Protein AF-A0A437NHE8-F1 (afdb_monomer)

Solvent-accessible surface area (backbone atoms only — not comparable to full-atom values): 9431 Å² total; per-residue (Å²): 132,86,88,84,89,74,99,64,58,68,68,62,52,51,54,50,41,53,73,77,40,69,87,65,80,83,81,70,70,50,89,87,49,86,88,78,63,69,83,77,56,71,68,57,51,37,59,74,70,44,54,90,78,60,84,74,96,74,85,87,86,74,85,83,81,66,87,86,56,81,89,45,57,84,76,41,53,61,30,53,59,43,83,62,44,75,38,75,83,88,84,82,52,86,53,30,72,61,51,42,59,54,41,43,75,75,68,50,81,79,94,67,91,52,42,61,47,35,54,29,38,48,41,41,51,36,45,74,74,67,42,51,72,67,55,30,54,58,49,43,74,76,77,82

Structure (mmCIF, N/CA/C/O backbone):
data_AF-A0A437NHE8-F1
#
_entry.id   AF-A0A437NHE8-F1
#
loop_
_atom_site.group_PDB
_atom_site.id
_atom_site.type_symbol
_atom_site.label_atom_id
_atom_site.label_alt_id
_atom_site.label_comp_id
_atom_site.label_asym_id
_atom_site.label_entity_id
_atom_site.label_seq_id
_atom_site.pdbx_PDB_ins_code
_atom_site.Cartn_x
_atom_site.Cartn_y
_atom_site.Cartn_z
_atom_site.occupancy
_atom_site.B_iso_or_equiv
_atom_site.auth_seq_id
_atom_site.auth_comp_id
_atom_site.auth_asym_id
_atom_site.auth_atom_id
_atom_site.pdbx_PDB_model_num
ATOM 1 N N . ALA A 1 1 ? 7.764 -7.099 -13.195 1.00 78.44 1 ALA A N 1
ATOM 2 C CA . ALA A 1 1 ? 6.586 -6.288 -12.836 1.00 78.44 1 ALA A CA 1
ATOM 3 C C . ALA A 1 1 ? 6.157 -5.487 -14.045 1.00 78.44 1 ALA A C 1
ATOM 5 O O . ALA A 1 1 ? 7.021 -4.968 -14.744 1.00 78.44 1 ALA A O 1
ATOM 6 N N . ALA A 1 2 ? 4.854 -5.411 -14.275 1.00 86.12 2 ALA A N 1
ATOM 7 C CA . ALA A 1 2 ? 4.229 -4.571 -15.284 1.00 86.12 2 ALA A C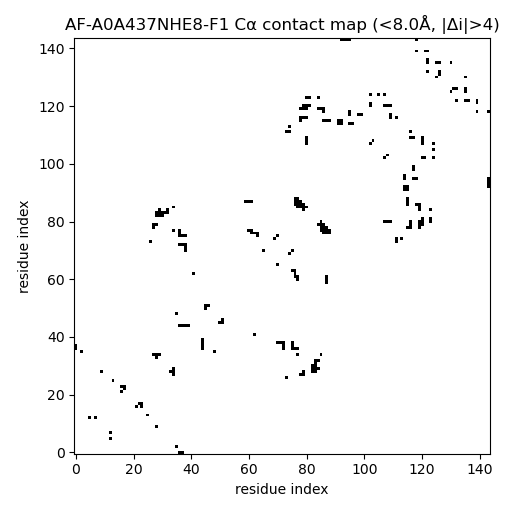A 1
ATOM 8 C C . ALA A 1 2 ? 2.992 -3.920 -14.655 1.00 86.12 2 ALA A C 1
ATOM 10 O O . ALA A 1 2 ? 2.433 -4.470 -13.706 1.00 86.12 2 ALA A O 1
ATOM 11 N N . VAL A 1 3 ? 2.583 -2.769 -15.183 1.00 87.69 3 VAL A N 1
ATOM 12 C CA . VAL A 1 3 ? 1.325 -2.110 -14.817 1.00 87.69 3 VAL A CA 1
ATOM 13 C C . VAL A 1 3 ? 0.370 -2.265 -15.986 1.00 87.69 3 VAL A C 1
ATOM 15 O O . VAL A 1 3 ? 0.730 -1.966 -17.125 1.00 87.69 3 VAL A O 1
ATOM 18 N N . LEU A 1 4 ? -0.838 -2.743 -15.707 1.00 89.12 4 LEU A N 1
ATOM 19 C CA . LEU A 1 4 ? -1.887 -2.918 -16.703 1.00 89.12 4 LEU A CA 1
ATOM 20 C C . LEU A 1 4 ? -2.983 -1.889 -16.441 1.00 89.12 4 LEU A C 1
ATOM 22 O O . LEU A 1 4 ? -3.504 -1.809 -15.331 1.00 89.12 4 LEU A O 1
ATOM 26 N N . LYS A 1 5 ? -3.343 -1.118 -17.468 1.00 89.00 5 LYS A N 1
ATOM 27 C CA . LYS A 1 5 ? -4.530 -0.257 -17.449 1.00 89.00 5 LYS A CA 1
ATOM 28 C C . LYS A 1 5 ? -5.651 -1.000 -18.156 1.00 89.00 5 LYS A C 1
ATOM 30 O O . LYS A 1 5 ? -5.506 -1.361 -19.322 1.00 89.00 5 LYS A O 1
ATOM 35 N N . VAL A 1 6 ? -6.735 -1.262 -17.437 1.00 90.88 6 VAL A N 1
ATOM 36 C CA . VAL A 1 6 ? -7.869 -2.054 -17.923 1.00 90.88 6 VAL A CA 1
ATOM 37 C C . VAL A 1 6 ? -9.161 -1.249 -17.817 1.00 90.88 6 VAL A C 1
ATOM 39 O O . VAL A 1 6 ? -9.301 -0.397 -16.946 1.00 90.88 6 VAL A O 1
ATOM 42 N N . HIS A 1 7 ? -10.111 -1.521 -18.712 1.00 91.12 7 HIS A N 1
ATOM 43 C CA . HIS A 1 7 ? -11.427 -0.872 -18.747 1.00 91.12 7 HIS A CA 1
ATOM 44 C C . HIS A 1 7 ? -12.514 -1.781 -18.151 1.00 91.12 7 HIS A C 1
ATOM 46 O O . HIS A 1 7 ? -13.563 -1.987 -18.753 1.00 91.12 7 HIS A O 1
ATOM 52 N N . THR A 1 8 ? -12.232 -2.384 -16.998 1.00 90.31 8 THR A N 1
ATOM 53 C CA . THR A 1 8 ? -13.144 -3.279 -16.272 1.00 90.31 8 THR A CA 1
ATOM 54 C C . THR A 1 8 ? -12.919 -3.122 -14.771 1.00 90.31 8 THR A C 1
ATOM 56 O O . THR A 1 8 ? -11.890 -2.580 -14.363 1.00 90.31 8 THR A O 1
ATOM 59 N N . ASP A 1 9 ? -13.861 -3.577 -13.945 1.00 89.06 9 ASP A N 1
ATOM 60 C CA . ASP A 1 9 ? -13.665 -3.602 -12.497 1.00 89.06 9 ASP A CA 1
ATOM 61 C C . ASP A 1 9 ? -12.557 -4.582 -12.072 1.00 89.06 9 ASP A C 1
ATOM 63 O O . ASP A 1 9 ? -12.168 -5.499 -12.805 1.00 89.06 9 ASP A O 1
ATOM 67 N N . GLU A 1 10 ? -12.039 -4.374 -10.861 1.00 87.50 10 GLU A N 1
ATOM 68 C CA . GLU A 1 10 ? -10.940 -5.162 -10.309 1.00 87.50 10 GLU A CA 1
ATOM 69 C C . GLU A 1 10 ? -11.274 -6.657 -10.222 1.00 87.50 10 GLU A C 1
ATOM 71 O O . GLU A 1 10 ? -10.423 -7.486 -10.543 1.00 87.50 10 GLU A O 1
ATOM 76 N N . ALA A 1 11 ? -12.497 -7.022 -9.825 1.00 89.12 11 ALA A N 1
ATOM 77 C CA . ALA A 1 11 ? -12.877 -8.421 -9.647 1.00 89.12 11 ALA A CA 1
ATOM 78 C C . ALA A 1 11 ? -12.856 -9.171 -10.985 1.00 89.12 11 ALA A C 1
ATOM 80 O O . ALA A 1 11 ? -12.278 -10.258 -11.080 1.00 89.12 11 ALA A O 1
ATOM 81 N N . ALA A 1 12 ? -13.403 -8.561 -12.037 1.00 92.62 12 ALA A N 1
ATOM 82 C CA . ALA A 1 12 ? -13.357 -9.093 -13.392 1.00 92.62 12 ALA A CA 1
ATOM 83 C C . ALA A 1 12 ? -11.915 -9.197 -13.923 1.00 92.62 12 ALA A C 1
ATOM 85 O O . ALA A 1 12 ? -11.546 -10.223 -14.501 1.00 92.62 12 ALA A O 1
ATOM 86 N N . ALA A 1 13 ? -11.074 -8.183 -13.683 1.00 92.00 13 ALA A N 1
ATOM 87 C CA . ALA A 1 13 ? -9.665 -8.211 -14.079 1.00 92.00 13 ALA A CA 1
ATOM 88 C C . ALA A 1 13 ? -8.887 -9.338 -13.376 1.00 92.00 13 ALA A C 1
ATOM 90 O O . ALA A 1 13 ? -8.149 -10.081 -14.027 1.00 92.00 13 ALA A O 1
ATOM 91 N N . ARG A 1 14 ? -9.083 -9.503 -12.060 1.00 91.00 14 ARG A N 1
ATOM 92 C CA . ARG A 1 14 ? -8.466 -10.578 -11.269 1.00 91.00 14 ARG A CA 1
ATOM 93 C C . ARG A 1 14 ? -8.910 -11.956 -11.751 1.00 91.00 14 ARG A C 1
ATOM 95 O O . ARG A 1 14 ? -8.064 -12.827 -11.932 1.00 91.00 14 ARG A O 1
ATOM 102 N N . ALA A 1 15 ? -10.206 -12.142 -12.004 1.00 93.06 15 ALA A N 1
ATOM 103 C CA . ALA A 1 15 ? -10.744 -13.404 -12.507 1.00 93.06 15 ALA A CA 1
ATOM 104 C C . ALA A 1 15 ? -10.172 -13.767 -13.888 1.00 93.06 15 ALA A C 1
ATOM 106 O O . ALA A 1 15 ? -9.768 -14.908 -14.111 1.00 93.06 15 ALA A O 1
ATOM 107 N N . ALA A 1 16 ? -10.079 -12.792 -14.798 1.00 94.38 16 ALA A N 1
ATOM 108 C CA . ALA A 1 16 ? -9.494 -12.999 -16.119 1.00 94.38 16 ALA A CA 1
ATOM 109 C C . ALA A 1 16 ? -8.003 -13.367 -16.041 1.00 94.38 16 ALA A C 1
ATOM 111 O O . ALA A 1 16 ? -7.569 -14.311 -16.699 1.00 94.38 16 ALA A O 1
ATOM 112 N N . LEU A 1 17 ? -7.224 -12.663 -15.212 1.00 93.25 17 LEU A N 1
ATOM 113 C CA . LEU A 1 17 ? -5.800 -12.956 -15.023 1.00 93.25 17 LEU A CA 1
ATOM 114 C C . LEU A 1 17 ? -5.575 -14.330 -14.388 1.00 93.25 17 LEU A C 1
ATOM 116 O O . LEU A 1 17 ? -4.716 -15.067 -14.858 1.00 93.25 17 LEU A O 1
ATOM 120 N N . ALA A 1 18 ? -6.389 -14.716 -13.403 1.00 92.44 18 ALA A N 1
ATOM 121 C CA . ALA A 1 18 ? -6.314 -16.042 -12.794 1.00 92.44 18 ALA A CA 1
ATOM 122 C C . ALA A 1 18 ? -6.554 -17.178 -13.807 1.00 92.44 18 ALA A C 1
ATOM 124 O O . ALA A 1 18 ? -5.972 -18.251 -13.672 1.00 92.44 18 ALA A O 1
ATOM 125 N N . ALA A 1 19 ? -7.389 -16.946 -14.826 1.00 95.00 19 ALA A N 1
ATOM 126 C CA . ALA A 1 19 ? -7.649 -17.918 -15.886 1.00 95.00 19 ALA A CA 1
ATOM 127 C C . ALA A 1 19 ? -6.565 -17.930 -16.978 1.00 95.00 19 ALA A C 1
ATOM 129 O O . ALA A 1 19 ? -6.217 -18.994 -17.485 1.00 95.00 19 ALA A O 1
ATOM 130 N N . LEU A 1 20 ? -6.056 -16.756 -17.367 1.00 95.88 20 LEU A N 1
ATOM 131 C CA . LEU A 1 20 ? -5.119 -16.606 -18.487 1.00 95.88 20 LEU A CA 1
ATOM 132 C C . LEU A 1 20 ? -3.658 -16.849 -18.099 1.00 95.88 20 LEU A C 1
ATOM 134 O O . LEU A 1 20 ? -2.886 -17.331 -18.924 1.00 95.88 20 LEU A O 1
ATOM 138 N N . ALA A 1 21 ? -3.280 -16.470 -16.881 1.00 93.56 21 ALA A N 1
ATOM 139 C CA . ALA A 1 21 ? -1.910 -16.505 -16.385 1.00 93.56 21 ALA A CA 1
ATOM 140 C C . ALA A 1 21 ? -1.922 -16.771 -14.865 1.00 93.56 21 ALA A C 1
ATOM 142 O O . ALA A 1 21 ? -1.701 -15.852 -14.072 1.00 93.56 21 ALA A O 1
ATOM 143 N N . PRO A 1 22 ? -2.232 -18.008 -14.432 1.00 90.56 22 PRO A N 1
ATOM 144 C CA . PRO A 1 22 ? -2.385 -18.356 -13.015 1.00 90.56 22 PRO A CA 1
ATOM 145 C C . PRO A 1 22 ? -1.109 -18.147 -12.181 1.00 90.56 22 PRO A C 1
ATOM 147 O O . PRO A 1 22 ? -1.174 -18.048 -10.958 1.00 90.56 22 PRO A O 1
ATOM 150 N N . GLU A 1 23 ? 0.055 -18.077 -12.822 1.00 90.62 23 GLU A N 1
ATOM 151 C CA . GLU A 1 23 ? 1.343 -17.758 -12.208 1.00 90.62 23 GLU A CA 1
ATOM 152 C C . GLU A 1 23 ? 1.539 -16.260 -11.929 1.00 90.62 23 GLU A C 1
ATOM 154 O O . GLU A 1 23 ? 2.443 -15.881 -11.179 1.00 90.62 23 GLU A O 1
ATOM 159 N N . VAL A 1 24 ? 0.716 -15.392 -12.527 1.00 89.38 24 VAL A N 1
ATOM 160 C CA . VAL A 1 24 ? 0.794 -13.947 -12.318 1.00 89.38 24 VAL A CA 1
ATOM 161 C C . VAL A 1 24 ? 0.147 -13.590 -10.990 1.00 89.38 24 VAL A C 1
ATOM 163 O O . VAL A 1 24 ? -1.047 -13.777 -10.766 1.00 89.38 24 VAL A O 1
ATOM 166 N N . ARG A 1 25 ? 0.945 -12.981 -10.116 1.00 85.62 25 ARG A N 1
ATOM 167 C CA . ARG A 1 25 ? 0.471 -12.401 -8.864 1.00 85.62 25 ARG A CA 1
ATOM 168 C C . ARG A 1 25 ? 0.145 -10.920 -9.048 1.00 85.62 25 ARG A C 1
ATOM 170 O O . ARG A 1 25 ? 0.953 -10.149 -9.568 1.00 85.62 25 ARG A O 1
ATOM 177 N N . ILE A 1 26 ? -1.036 -10.521 -8.588 1.00 86.06 26 ILE A N 1
ATOM 178 C CA . ILE A 1 26 ? -1.512 -9.136 -8.638 1.00 86.06 26 ILE A CA 1
ATOM 179 C C . ILE A 1 26 ? -1.157 -8.467 -7.321 1.00 86.06 26 ILE A C 1
ATOM 181 O O . ILE A 1 26 ? -1.729 -8.796 -6.293 1.00 86.06 26 ILE A O 1
ATOM 185 N N . MET A 1 27 ? -0.217 -7.527 -7.365 1.00 81.56 27 MET A N 1
ATOM 186 C CA . MET A 1 27 ? 0.355 -6.936 -6.148 1.00 81.56 27 MET A CA 1
ATOM 187 C C . MET A 1 27 ? -0.379 -5.708 -5.628 1.00 81.56 27 MET A C 1
ATOM 189 O O . MET A 1 27 ? -0.152 -5.281 -4.499 1.00 81.56 27 MET A O 1
ATOM 193 N N . SER A 1 28 ? -1.202 -5.108 -6.475 1.00 82.75 28 SER A N 1
ATOM 194 C CA . SER A 1 28 ? -1.950 -3.899 -6.171 1.00 82.75 28 SER A CA 1
ATOM 195 C C . SER A 1 28 ? -2.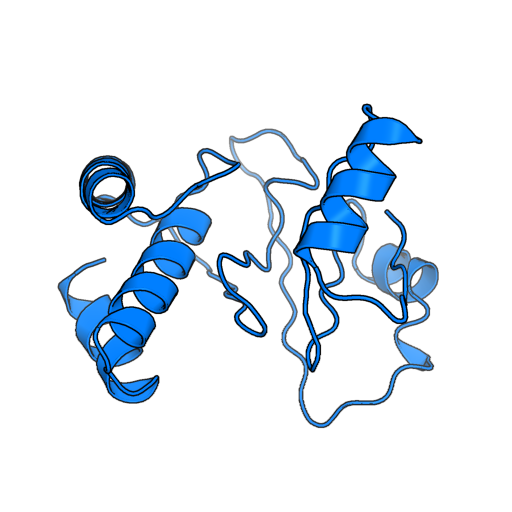980 -3.649 -7.260 1.00 82.75 28 SER A C 1
ATOM 197 O O . SER A 1 28 ? -2.743 -3.989 -8.423 1.00 82.75 28 SER A O 1
ATOM 199 N N . ALA A 1 29 ? -4.067 -2.984 -6.893 1.00 84.94 29 ALA A N 1
ATOM 200 C CA . ALA A 1 29 ? -5.060 -2.453 -7.810 1.00 84.94 29 ALA A CA 1
ATOM 201 C C . ALA A 1 29 ? -5.527 -1.083 -7.299 1.00 84.94 29 ALA A C 1
ATOM 203 O O . ALA A 1 29 ? -5.489 -0.811 -6.100 1.00 84.94 29 ALA A O 1
ATOM 204 N N . GLY A 1 30 ? -5.921 -0.212 -8.219 1.00 84.62 30 GLY A N 1
ATOM 205 C CA . GLY A 1 30 ? -6.363 1.145 -7.920 1.00 84.62 30 GLY A CA 1
ATOM 206 C C . GLY A 1 30 ? -7.056 1.754 -9.132 1.00 84.62 30 GLY A C 1
ATOM 207 O O . GLY A 1 30 ? -6.831 1.324 -10.265 1.00 84.62 30 GLY A O 1
ATOM 208 N N . GLN A 1 31 ? -7.918 2.733 -8.883 1.00 86.00 31 GLN A N 1
ATOM 209 C CA . GLN A 1 31 ? -8.575 3.539 -9.914 1.00 86.00 31 GLN A CA 1
ATOM 210 C C . GLN A 1 31 ? -7.883 4.894 -10.062 1.00 86.00 31 GLN A C 1
ATOM 212 O O . GLN A 1 31 ? -7.688 5.378 -11.176 1.00 86.00 31 GLN A O 1
ATOM 217 N N . SER A 1 32 ? -7.492 5.481 -8.932 1.00 86.88 32 SER A N 1
ATOM 218 C CA . SER A 1 32 ? -6.896 6.813 -8.841 1.00 86.88 32 SER A CA 1
ATOM 219 C C . SER A 1 32 ? -5.400 6.765 -8.534 1.00 86.88 32 SER A C 1
ATOM 221 O O . SER A 1 32 ? -4.693 7.740 -8.791 1.00 86.88 32 SER A O 1
ATOM 223 N N . ILE A 1 33 ? -4.913 5.649 -7.981 1.00 88.12 33 ILE A N 1
ATOM 224 C CA . ILE A 1 33 ? -3.505 5.469 -7.615 1.00 88.12 33 ILE A CA 1
ATOM 225 C C . ILE A 1 33 ? -2.804 4.469 -8.536 1.00 88.12 33 ILE A C 1
ATOM 227 O O . ILE A 1 33 ? -3.346 3.422 -8.887 1.00 88.12 33 ILE A O 1
ATOM 231 N N . GLU A 1 34 ? -1.552 4.769 -8.879 1.00 88.44 34 GLU A N 1
ATOM 232 C CA . GLU A 1 34 ? -0.652 3.833 -9.552 1.00 88.44 34 GLU A CA 1
ATOM 233 C C . GLU A 1 34 ? 0.414 3.371 -8.550 1.00 88.44 34 GLU A C 1
ATOM 235 O O . GLU A 1 34 ? 1.225 4.168 -8.077 1.00 88.44 34 GLU A O 1
ATOM 240 N N . ILE A 1 35 ? 0.407 2.080 -8.204 1.00 88.81 35 ILE A N 1
ATOM 241 C CA . ILE A 1 35 ? 1.386 1.489 -7.285 1.00 88.81 35 ILE A CA 1
ATOM 242 C C . ILE A 1 35 ? 2.478 0.798 -8.097 1.00 88.81 35 ILE A C 1
ATOM 244 O O . ILE A 1 35 ? 2.225 -0.121 -8.877 1.00 88.81 35 ILE A O 1
ATOM 248 N N . LEU A 1 36 ? 3.715 1.239 -7.882 1.00 89.06 36 LEU A N 1
ATOM 249 C CA . LEU A 1 36 ? 4.894 0.745 -8.580 1.00 89.06 36 LEU A CA 1
ATOM 250 C C . LEU A 1 36 ? 5.824 0.063 -7.583 1.00 89.06 36 LEU A C 1
ATOM 252 O O . LEU A 1 36 ? 6.289 0.688 -6.631 1.00 89.06 36 LEU A O 1
ATOM 256 N N . LYS A 1 37 ? 6.120 -1.216 -7.822 1.00 88.19 37 LYS A N 1
ATOM 257 C CA . LYS A 1 37 ? 7.037 -2.006 -6.995 1.00 88.19 37 LYS A CA 1
ATOM 258 C C . LYS A 1 37 ? 8.077 -2.710 -7.839 1.00 88.19 37 LYS A C 1
ATOM 260 O O . LYS A 1 37 ? 7.789 -3.237 -8.915 1.00 88.19 37 LYS A O 1
ATOM 265 N N . GLY A 1 38 ? 9.284 -2.812 -7.305 1.00 87.38 38 GLY A N 1
ATOM 266 C CA . GLY A 1 38 ? 10.275 -3.709 -7.861 1.00 87.38 38 GLY A CA 1
ATOM 267 C C . GLY A 1 38 ? 11.529 -3.822 -7.022 1.00 87.38 38 GLY A C 1
ATOM 268 O O . GLY A 1 38 ? 11.768 -3.033 -6.118 1.00 87.38 38 GLY A O 1
ATOM 269 N N . MET A 1 39 ? 12.325 -4.828 -7.368 1.00 88.44 39 MET A N 1
ATOM 270 C CA . MET A 1 39 ? 13.647 -5.054 -6.797 1.00 88.44 39 MET A CA 1
ATOM 271 C C . MET A 1 39 ? 14.712 -4.389 -7.671 1.00 88.44 39 MET A C 1
ATOM 273 O O . MET A 1 39 ? 14.600 -4.415 -8.906 1.00 88.44 39 MET A O 1
ATOM 277 N N . GLY A 1 40 ? 15.732 -3.837 -7.018 1.00 88.88 40 GLY A N 1
ATOM 278 C CA . GLY A 1 40 ? 16.852 -3.145 -7.652 1.00 88.88 40 GLY A CA 1
ATOM 279 C C . GLY A 1 40 ? 17.090 -1.763 -7.055 1.00 88.88 40 GLY A C 1
ATOM 280 O O . GLY A 1 40 ? 16.458 -1.366 -6.074 1.00 88.88 40 GLY A O 1
ATOM 281 N N . LEU A 1 41 ? 18.014 -1.024 -7.663 1.00 90.62 41 LEU A N 1
ATOM 282 C CA . LEU A 1 41 ? 18.303 0.347 -7.256 1.00 90.62 41 LEU A CA 1
ATOM 283 C C . LEU A 1 41 ? 17.153 1.285 -7.662 1.00 90.62 41 LEU A C 1
ATOM 285 O O . LEU A 1 41 ? 16.533 1.077 -8.710 1.00 90.62 41 LEU A O 1
ATOM 289 N N . PRO A 1 42 ? 16.900 2.379 -6.918 1.00 90.56 42 PRO A N 1
ATOM 290 C CA . PRO A 1 42 ? 15.849 3.338 -7.265 1.00 90.56 42 PRO A CA 1
ATOM 291 C C . PRO A 1 42 ? 15.937 3.866 -8.703 1.00 90.56 42 PRO A C 1
ATOM 293 O O . PRO A 1 42 ? 14.914 4.037 -9.360 1.00 90.56 42 PRO A O 1
ATOM 296 N N . ALA A 1 43 ? 17.151 4.068 -9.228 1.00 92.00 43 ALA A N 1
ATOM 297 C CA . ALA A 1 43 ? 17.364 4.504 -10.608 1.00 92.00 43 ALA A CA 1
ATOM 298 C C . ALA A 1 43 ? 16.871 3.473 -11.644 1.00 92.00 43 ALA A C 1
ATOM 300 O O . ALA A 1 43 ? 16.284 3.845 -12.661 1.00 92.00 43 ALA A O 1
ATOM 301 N N . GLU A 1 44 ? 17.056 2.180 -11.373 1.00 92.25 44 GLU A N 1
ATOM 302 C CA . GLU A 1 44 ? 16.606 1.094 -12.250 1.00 92.25 44 GLU A CA 1
ATOM 303 C C . GLU A 1 44 ? 15.083 0.985 -12.246 1.00 92.25 44 GLU A C 1
ATOM 305 O O . GLU A 1 44 ? 14.472 0.832 -13.301 1.00 92.25 44 GLU A O 1
ATOM 310 N N . ILE A 1 45 ? 14.464 1.111 -11.069 1.00 90.56 45 ILE A N 1
ATOM 311 C CA . ILE A 1 45 ? 13.005 1.129 -10.914 1.00 90.56 45 ILE A CA 1
ATOM 312 C C . ILE A 1 45 ? 12.404 2.358 -11.604 1.00 90.56 45 ILE A C 1
ATOM 314 O O . ILE A 1 45 ? 11.428 2.225 -12.343 1.00 90.56 45 ILE A O 1
ATOM 318 N N . SER A 1 46 ? 13.032 3.525 -11.433 1.00 91.50 46 SER A N 1
ATOM 319 C CA . SER A 1 46 ? 12.640 4.773 -12.091 1.00 91.50 46 SER A CA 1
ATOM 320 C C . SER A 1 46 ? 12.611 4.645 -13.609 1.00 91.50 46 SER A C 1
ATOM 322 O O . SER A 1 46 ? 11.602 4.950 -14.247 1.00 91.50 46 SER A O 1
ATOM 324 N N . SER A 1 47 ? 13.693 4.109 -14.177 1.00 93.06 47 SER A N 1
ATOM 325 C CA . SER A 1 47 ? 13.808 3.855 -15.611 1.00 93.06 47 SER A CA 1
ATOM 326 C C . SER A 1 47 ? 12.803 2.802 -16.091 1.00 93.06 47 SER A C 1
ATOM 328 O O . SER A 1 47 ? 12.072 3.039 -17.051 1.00 93.06 47 SER A O 1
ATOM 330 N N . ARG A 1 48 ? 12.694 1.668 -15.383 1.00 91.31 48 ARG A N 1
ATOM 331 C CA . ARG A 1 48 ? 11.813 0.543 -15.743 1.00 91.31 48 ARG A CA 1
ATOM 332 C C . ARG A 1 48 ? 10.345 0.950 -15.848 1.00 91.31 48 ARG A C 1
ATOM 334 O O . ARG A 1 48 ? 9.656 0.458 -16.736 1.00 91.31 48 ARG A O 1
ATOM 341 N N . PHE A 1 49 ? 9.871 1.808 -14.947 1.00 91.19 49 PHE A N 1
ATOM 342 C CA . PHE A 1 49 ? 8.486 2.288 -14.958 1.00 91.19 49 PHE A CA 1
ATOM 343 C C . PHE A 1 49 ? 8.300 3.627 -15.681 1.00 91.19 49 PHE A C 1
ATOM 345 O O . PHE A 1 49 ? 7.174 4.102 -15.785 1.00 91.19 49 PHE A O 1
ATOM 352 N N . GLY A 1 50 ? 9.370 4.241 -16.197 1.00 92.50 50 GLY A N 1
ATOM 353 C CA . GLY A 1 50 ? 9.277 5.518 -16.903 1.00 92.50 50 GLY A CA 1
ATOM 354 C C . GLY A 1 50 ? 8.761 6.659 -16.022 1.00 92.50 50 GLY A C 1
ATOM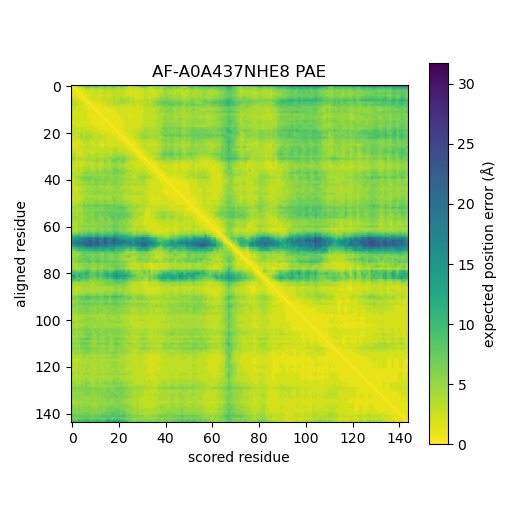 355 O O . GLY A 1 50 ? 8.038 7.526 -16.510 1.00 92.50 50 GLY A O 1
ATOM 356 N N . LEU A 1 51 ? 9.137 6.675 -14.736 1.00 90.88 51 LEU A N 1
ATOM 357 C CA . LEU A 1 51 ? 8.623 7.617 -13.730 1.00 90.88 51 LEU A CA 1
ATOM 358 C C . LEU A 1 51 ? 8.759 9.091 -14.147 1.00 90.88 51 LEU A C 1
ATOM 360 O O . LEU A 1 51 ? 7.880 9.895 -13.854 1.00 90.88 51 LEU A O 1
ATOM 364 N N . ALA A 1 52 ? 9.806 9.443 -14.900 1.00 91.19 52 ALA A N 1
ATOM 365 C CA . ALA A 1 52 ? 10.016 10.800 -15.415 1.00 91.19 52 ALA A CA 1
ATOM 366 C C . ALA A 1 52 ? 8.904 11.298 -16.366 1.00 91.19 52 ALA A C 1
ATOM 368 O O . ALA A 1 52 ? 8.731 12.504 -16.523 1.00 91.19 52 ALA A O 1
ATOM 369 N N . GLY A 1 53 ? 8.167 10.389 -17.013 1.00 92.12 53 GLY A N 1
ATOM 370 C CA . GLY A 1 53 ? 7.043 10.718 -17.894 1.00 92.12 53 GLY A CA 1
ATOM 371 C C . GLY A 1 53 ? 5.681 10.717 -17.196 1.00 92.12 53 GLY A C 1
ATOM 372 O O . GLY A 1 53 ? 4.675 11.056 -17.823 1.00 92.12 53 GLY A O 1
ATOM 373 N N . MET A 1 54 ? 5.626 10.322 -15.922 1.00 90.62 54 MET A N 1
ATOM 374 C CA . MET A 1 54 ? 4.379 10.212 -15.173 1.00 90.62 54 MET A CA 1
ATOM 375 C C . MET A 1 54 ? 3.898 11.576 -14.678 1.00 90.62 54 MET A C 1
ATOM 377 O O . MET A 1 54 ? 4.670 12.516 -14.494 1.00 90.62 54 MET A O 1
ATOM 381 N N . LYS A 1 55 ? 2.587 11.681 -14.453 1.00 90.62 55 LYS A N 1
ATOM 382 C CA . LYS A 1 55 ? 1.943 12.874 -13.903 1.00 90.62 55 LYS A CA 1
ATOM 383 C C . LYS A 1 55 ? 1.047 12.468 -12.745 1.00 90.62 55 LYS A C 1
ATOM 385 O O . LYS A 1 55 ? 0.337 11.474 -12.834 1.00 90.62 55 LYS A O 1
ATOM 390 N N . GLY A 1 56 ? 1.059 13.270 -11.692 1.00 89.69 56 GLY A N 1
ATOM 391 C CA . GLY A 1 56 ? 0.240 13.091 -10.502 1.00 89.69 56 GLY A CA 1
ATOM 392 C C . GLY A 1 56 ? 0.322 14.341 -9.635 1.00 89.69 56 GLY A C 1
ATOM 393 O O . GLY A 1 56 ? 1.183 15.193 -9.855 1.00 89.69 56 GLY A O 1
ATOM 394 N N . SER A 1 57 ? -0.586 14.473 -8.673 1.00 92.56 57 SER A N 1
ATOM 395 C CA . SER A 1 57 ? -0.552 15.580 -7.710 1.00 92.56 57 SER A CA 1
ATOM 396 C C . SER A 1 57 ? 0.410 15.311 -6.551 1.00 92.56 57 SER A C 1
ATOM 398 O O . SER A 1 57 ? 0.965 16.249 -5.990 1.00 92.56 57 SER A O 1
ATOM 400 N N . HIS A 1 58 ? 0.611 14.038 -6.204 1.00 90.38 58 HIS A N 1
ATOM 401 C CA . HIS A 1 58 ? 1.418 13.593 -5.074 1.00 90.38 58 HIS A CA 1
ATOM 402 C C . HIS A 1 58 ? 2.125 12.282 -5.421 1.00 90.38 58 HIS A C 1
ATOM 404 O O . HIS A 1 58 ? 1.646 11.507 -6.250 1.00 90.38 58 HIS A O 1
ATOM 410 N N . ILE A 1 59 ? 3.254 12.029 -4.763 1.00 89.69 59 ILE A N 1
ATOM 411 C CA . ILE A 1 59 ? 3.977 10.761 -4.838 1.00 89.69 59 ILE A CA 1
ATOM 412 C C . ILE A 1 59 ? 4.568 10.439 -3.468 1.00 89.69 59 ILE A C 1
ATOM 414 O O . ILE A 1 59 ? 5.093 11.320 -2.788 1.00 89.69 59 ILE A O 1
ATOM 418 N N . ILE A 1 60 ? 4.500 9.168 -3.085 1.00 91.00 60 ILE A N 1
ATOM 419 C CA . ILE A 1 60 ? 5.256 8.616 -1.962 1.00 91.00 60 ILE A CA 1
ATOM 420 C C . ILE A 1 60 ? 6.159 7.509 -2.498 1.00 91.00 60 ILE A C 1
ATOM 422 O O . ILE A 1 60 ? 5.794 6.790 -3.427 1.00 91.00 60 ILE A O 1
ATOM 426 N N . GLY A 1 61 ? 7.352 7.388 -1.929 1.00 90.38 61 GLY A N 1
ATOM 427 C CA . GLY A 1 61 ? 8.336 6.392 -2.330 1.00 90.38 61 GLY A CA 1
ATOM 428 C C . GLY A 1 61 ? 9.018 5.809 -1.108 1.00 90.38 61 GLY A C 1
ATOM 429 O O . GLY A 1 61 ? 9.145 6.471 -0.078 1.00 90.38 61 GLY A O 1
ATOM 430 N N . HIS A 1 62 ? 9.449 4.560 -1.221 1.00 91.81 62 HIS A N 1
ATOM 431 C CA . HIS A 1 62 ? 10.125 3.865 -0.140 1.00 91.81 62 HIS A CA 1
ATOM 432 C C . HIS A 1 62 ? 11.233 2.979 -0.689 1.00 91.81 62 HIS A C 1
ATOM 434 O O . HIS A 1 62 ? 11.077 2.330 -1.723 1.00 91.81 62 HIS A O 1
ATOM 440 N N . THR A 1 63 ? 12.358 2.967 0.014 1.00 89.12 63 THR A N 1
ATOM 441 C CA . THR A 1 63 ? 13.454 2.035 -0.229 1.00 89.12 63 THR A CA 1
ATOM 442 C C . THR A 1 63 ? 13.624 1.179 1.010 1.00 89.12 63 THR A C 1
ATOM 444 O O . THR A 1 63 ? 14.040 1.673 2.059 1.00 89.12 63 THR A O 1
ATOM 447 N N . ARG A 1 64 ? 13.325 -0.113 0.892 1.00 83.44 64 ARG A N 1
ATOM 448 C CA . ARG A 1 64 ? 13.487 -1.065 1.988 1.00 83.44 64 ARG A CA 1
ATOM 449 C C . ARG A 1 64 ? 14.880 -1.686 1.939 1.00 83.44 64 ARG A C 1
ATOM 451 O O . ARG A 1 64 ? 15.233 -2.327 0.954 1.00 83.44 64 ARG A O 1
ATOM 458 N N . MET A 1 65 ? 15.641 -1.559 3.024 1.00 75.31 65 MET A N 1
ATOM 459 C CA . MET A 1 65 ? 16.820 -2.397 3.252 1.00 75.31 65 MET A CA 1
ATOM 460 C C . MET A 1 65 ? 16.387 -3.642 4.023 1.00 75.31 65 MET A C 1
ATOM 462 O O . MET A 1 65 ? 16.058 -3.558 5.203 1.00 75.31 65 MET A O 1
ATOM 466 N N . ALA A 1 66 ? 16.332 -4.794 3.357 1.00 65.19 66 ALA A N 1
ATOM 467 C CA . ALA A 1 66 ? 16.016 -6.047 4.031 1.00 65.19 66 ALA A CA 1
ATOM 468 C C . ALA A 1 66 ? 17.250 -6.518 4.818 1.00 65.19 66 ALA A C 1
ATOM 470 O O . ALA A 1 66 ? 18.257 -6.885 4.220 1.00 65.19 66 ALA A O 1
ATOM 471 N N . THR A 1 67 ? 17.189 -6.463 6.149 1.00 61.50 67 THR A N 1
ATOM 472 C CA . THR A 1 67 ? 18.299 -6.878 7.025 1.00 61.50 67 THR A CA 1
ATOM 473 C C . THR A 1 67 ? 18.234 -8.360 7.395 1.00 61.50 67 THR A C 1
ATOM 475 O O . THR A 1 67 ? 19.277 -8.976 7.578 1.00 61.50 67 THR A O 1
AT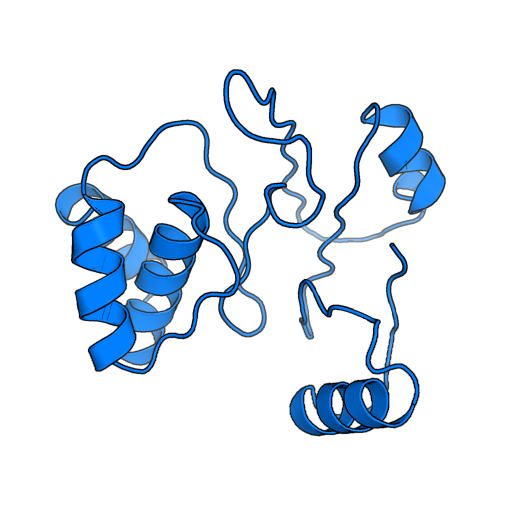OM 478 N N . GLU A 1 68 ? 17.031 -8.947 7.458 1.00 50.47 68 GLU A N 1
ATOM 479 C CA . GLU A 1 68 ? 16.825 -10.347 7.886 1.00 50.47 68 GLU A CA 1
ATOM 480 C C . GLU A 1 68 ? 15.774 -11.123 7.067 1.00 50.47 68 GLU A C 1
ATOM 482 O O . GLU A 1 68 ? 15.673 -12.342 7.178 1.00 50.47 68 GLU A O 1
ATOM 487 N N . SER A 1 69 ? 14.987 -10.453 6.217 1.00 61.41 69 SER A N 1
ATOM 488 C CA . SER A 1 69 ? 13.989 -11.107 5.355 1.00 61.41 69 SER A CA 1
ATOM 489 C C . SER A 1 69 ? 14.497 -11.263 3.925 1.00 61.41 69 SER A C 1
ATOM 491 O O . SER A 1 69 ? 15.344 -10.495 3.472 1.00 61.41 69 SER A O 1
ATOM 493 N N . ALA A 1 70 ? 13.910 -12.196 3.172 1.00 63.47 70 ALA A N 1
ATOM 494 C CA . ALA A 1 70 ? 14.152 -12.287 1.738 1.00 63.47 70 ALA A CA 1
ATOM 495 C C . ALA A 1 70 ? 13.846 -10.947 1.039 1.00 63.47 70 ALA A C 1
ATOM 497 O O . ALA A 1 70 ? 12.837 -10.289 1.319 1.00 63.47 70 ALA A O 1
ATOM 498 N N . VAL A 1 71 ? 14.727 -10.553 0.116 1.00 71.44 71 VAL A N 1
ATOM 499 C CA . VAL A 1 71 ? 14.494 -9.429 -0.795 1.00 71.44 71 VAL A CA 1
ATOM 500 C C . VAL A 1 71 ? 13.484 -9.904 -1.832 1.00 71.44 71 VAL A C 1
ATOM 502 O O . VAL A 1 71 ? 13.843 -10.579 -2.793 1.00 71.44 71 VAL A O 1
ATOM 505 N N . THR A 1 72 ? 12.211 -9.604 -1.596 1.00 79.38 72 THR A N 1
ATOM 506 C CA . THR A 1 72 ? 11.110 -9.970 -2.488 1.00 79.38 72 THR A CA 1
ATOM 507 C C . THR A 1 72 ? 10.310 -8.738 -2.883 1.00 79.38 72 THR A C 1
ATOM 509 O O . THR A 1 72 ? 10.251 -7.736 -2.161 1.00 79.38 72 THR A O 1
ATOM 512 N N . MET A 1 73 ? 9.683 -8.803 -4.054 1.00 77.94 73 MET A N 1
ATOM 513 C CA . MET A 1 73 ? 8.801 -7.738 -4.527 1.00 77.94 73 MET A CA 1
ATOM 514 C C . MET A 1 73 ? 7.539 -7.645 -3.659 1.00 77.94 73 MET A C 1
ATOM 516 O O . MET A 1 73 ? 7.063 -6.548 -3.384 1.00 77.94 73 MET A O 1
ATOM 520 N N . GLU A 1 74 ? 7.049 -8.786 -3.177 1.00 81.12 74 GLU A N 1
ATOM 521 C CA . GLU A 1 74 ? 5.922 -8.918 -2.254 1.00 81.12 74 GLU A CA 1
ATOM 522 C C . GLU A 1 74 ? 6.187 -8.185 -0.939 1.00 81.12 74 GLU A C 1
ATOM 524 O O . GLU A 1 74 ? 5.336 -7.453 -0.445 1.00 81.12 74 GLU A O 1
ATOM 529 N N . GLY A 1 75 ? 7.397 -8.340 -0.397 1.00 78.25 75 GLY A N 1
ATOM 530 C CA . GLY A 1 75 ? 7.829 -7.679 0.830 1.00 78.25 75 GLY A CA 1
ATOM 531 C C . GLY A 1 75 ? 8.271 -6.228 0.633 1.00 78.25 75 GLY A C 1
ATOM 532 O O . GLY A 1 75 ? 8.853 -5.655 1.556 1.00 78.25 75 GLY A O 1
ATOM 533 N N . SER A 1 76 ? 8.084 -5.658 -0.560 1.00 81.38 76 SER A N 1
ATOM 534 C CA . SER A 1 76 ? 8.424 -4.267 -0.859 1.00 81.38 76 SER A CA 1
ATOM 535 C C . SER A 1 76 ? 7.203 -3.367 -0.681 1.00 81.38 76 SER A C 1
ATOM 537 O O . SER A 1 76 ? 6.097 -3.672 -1.136 1.00 81.38 76 SER A O 1
ATOM 539 N N . HIS A 1 77 ? 7.417 -2.221 -0.048 1.00 83.94 77 HIS A N 1
ATOM 540 C CA . HIS A 1 77 ? 6.438 -1.141 0.046 1.00 83.94 77 HIS A CA 1
ATOM 541 C C . HIS A 1 77 ? 6.201 -0.482 -1.325 1.00 83.94 77 HIS A C 1
ATOM 543 O O . HIS A 1 77 ? 7.081 -0.564 -2.186 1.00 83.94 77 HIS A O 1
ATOM 549 N N . PRO A 1 78 ? 5.051 0.189 -1.550 1.00 88.31 78 PRO A N 1
ATOM 550 C CA . PRO A 1 78 ? 3.914 0.416 -0.631 1.00 88.31 78 PRO A CA 1
ATOM 551 C C . PRO A 1 78 ? 2.957 -0.779 -0.498 1.00 88.31 78 PRO A C 1
ATOM 553 O O . PRO A 1 78 ? 2.631 -1.408 -1.493 1.00 88.31 78 PRO A O 1
ATOM 556 N N . PHE A 1 79 ? 2.435 -1.094 0.686 1.00 86.62 79 PHE A N 1
ATOM 557 C CA . PHE A 1 79 ? 1.369 -2.104 0.818 1.00 86.62 79 PHE A CA 1
ATOM 558 C C . PHE A 1 79 ? -0.002 -1.509 0.504 1.00 86.62 79 PHE A C 1
ATOM 560 O O . PHE A 1 79 ? -0.244 -0.346 0.806 1.00 86.62 79 PHE A O 1
ATOM 567 N N . SER A 1 80 ? -0.886 -2.299 -0.102 1.00 83.25 80 SER A N 1
ATOM 568 C CA . SER A 1 80 ? -2.257 -1.905 -0.432 1.00 83.25 80 SER A CA 1
ATOM 569 C C . SER A 1 80 ? -3.198 -3.028 -0.022 1.00 83.25 80 SER A C 1
ATOM 571 O O . SER A 1 80 ? -2.938 -4.188 -0.325 1.00 83.25 80 SER A O 1
ATOM 573 N N . THR A 1 81 ? -4.250 -2.680 0.710 1.00 76.31 81 THR A N 1
ATOM 574 C CA . THR A 1 81 ? -5.241 -3.626 1.256 1.00 76.31 81 THR A CA 1
ATOM 575 C C . THR A 1 81 ? -6.675 -3.210 0.926 1.00 76.31 81 THR A C 1
ATOM 577 O O . THR A 1 81 ? -7.619 -3.856 1.369 1.00 76.31 81 THR A O 1
ATOM 580 N N . GLY A 1 82 ? -6.845 -2.155 0.127 1.00 71.75 82 GLY A N 1
ATOM 581 C CA . GLY A 1 82 ? -8.134 -1.625 -0.297 1.00 71.75 82 GLY A CA 1
ATOM 582 C C . GLY A 1 82 ? -7.992 -0.766 -1.552 1.00 71.75 82 GLY A C 1
ATOM 583 O O . GLY A 1 82 ? -6.886 -0.347 -1.907 1.00 71.75 82 GLY A O 1
ATOM 584 N N . ALA A 1 83 ? -9.118 -0.509 -2.219 1.00 73.69 83 ALA A N 1
ATOM 585 C CA . ALA A 1 83 ? -9.153 0.322 -3.416 1.00 73.69 83 ALA A CA 1
ATOM 586 C C . ALA A 1 83 ? -8.644 1.735 -3.098 1.00 73.69 83 ALA A C 1
ATOM 588 O O . ALA A 1 83 ? -9.128 2.383 -2.173 1.00 73.69 83 ALA A O 1
ATOM 589 N N . ASP A 1 84 ? -7.663 2.199 -3.869 1.00 81.25 84 ASP A N 1
ATOM 590 C CA . ASP A 1 84 ? -7.068 3.532 -3.737 1.00 81.25 84 ASP A CA 1
ATOM 591 C C . ASP A 1 84 ? -6.429 3.852 -2.368 1.00 81.25 84 ASP A C 1
ATOM 593 O O . ASP A 1 84 ? -6.199 5.017 -2.045 1.00 81.25 84 ASP A O 1
ATOM 597 N N . LEU A 1 85 ? -6.036 2.828 -1.598 1.00 84.94 85 LEU A N 1
ATOM 598 C CA . LEU A 1 85 ? -5.248 2.990 -0.374 1.00 84.94 85 LEU A CA 1
ATOM 599 C C . LEU A 1 85 ? -3.869 2.341 -0.510 1.00 84.94 85 LEU A C 1
ATOM 601 O O . LEU A 1 85 ? -3.741 1.182 -0.917 1.00 84.94 85 LEU A O 1
ATOM 605 N N . CYS A 1 86 ? -2.825 3.070 -0.109 1.00 89.25 86 CYS A N 1
ATOM 606 C CA . CYS A 1 86 ? -1.488 2.509 0.039 1.00 89.25 86 CYS A CA 1
ATOM 607 C C . CYS A 1 86 ? -0.757 3.065 1.267 1.00 89.25 86 CYS A C 1
ATOM 609 O O . CYS A 1 86 ? -0.971 4.208 1.666 1.00 89.25 86 CYS A O 1
ATOM 611 N N . LEU A 1 87 ? 0.116 2.244 1.851 1.00 91.44 87 LEU A N 1
ATOM 612 C CA . LEU A 1 87 ? 0.901 2.570 3.035 1.00 91.44 87 LEU A CA 1
ATOM 613 C C . LEU A 1 87 ? 2.382 2.255 2.810 1.00 91.44 87 LEU A C 1
ATOM 615 O O . LEU A 1 87 ? 2.763 1.153 2.402 1.00 91.44 87 LEU A O 1
ATOM 619 N N . VAL A 1 88 ? 3.228 3.227 3.136 1.00 92.44 88 VAL A N 1
ATOM 620 C CA . VAL A 1 88 ? 4.669 3.039 3.333 1.00 92.44 88 VAL A CA 1
ATOM 621 C C . VAL A 1 88 ? 4.969 3.171 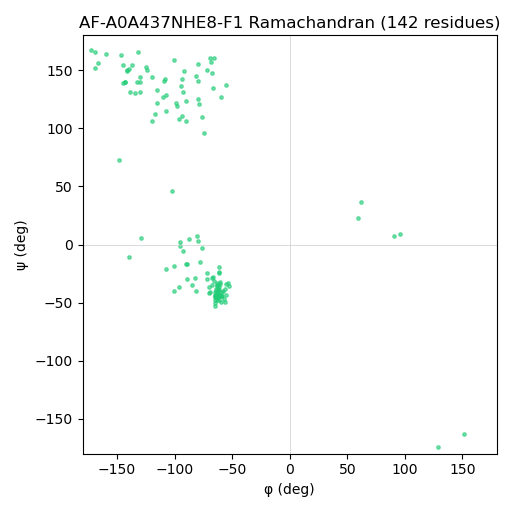4.822 1.00 92.44 88 VAL A C 1
ATOM 623 O O . VAL A 1 88 ? 4.364 3.996 5.499 1.00 92.44 88 VAL A O 1
ATOM 626 N N . HIS A 1 89 ? 5.893 2.367 5.339 1.00 91.06 89 HIS A N 1
ATOM 627 C CA . HIS A 1 89 ? 6.215 2.347 6.763 1.00 91.06 89 HIS A CA 1
ATOM 628 C C . HIS A 1 89 ? 7.709 2.089 6.958 1.00 91.06 89 HIS A C 1
ATOM 630 O O . HIS A 1 89 ? 8.312 1.272 6.261 1.00 91.06 89 HIS A O 1
ATOM 636 N N . ASN A 1 90 ? 8.297 2.810 7.909 1.00 89.56 90 ASN A N 1
ATOM 637 C CA . ASN A 1 90 ? 9.665 2.627 8.370 1.00 89.56 90 ASN A CA 1
ATOM 638 C C . ASN A 1 90 ? 9.629 2.289 9.855 1.00 89.56 90 ASN A C 1
ATOM 640 O O . ASN A 1 90 ? 9.396 3.173 10.674 1.00 89.56 90 ASN A O 1
ATOM 644 N N . GLY A 1 91 ? 9.882 1.028 10.187 1.00 88.25 91 GLY A N 1
ATOM 645 C CA . GLY A 1 91 ? 9.818 0.549 11.559 1.00 88.25 91 GLY A CA 1
ATOM 646 C C . GLY A 1 91 ? 9.451 -0.925 11.620 1.00 88.25 91 GLY A C 1
ATOM 647 O O . GLY A 1 91 ? 9.551 -1.637 10.620 1.00 88.25 91 GLY A O 1
ATOM 648 N N . SER A 1 92 ? 9.034 -1.356 12.807 1.00 89.06 92 SER A N 1
ATOM 649 C CA . SER A 1 92 ? 8.500 -2.689 13.072 1.00 89.06 92 SER A CA 1
ATOM 650 C C . SER A 1 92 ? 7.308 -2.569 14.016 1.00 89.06 92 SER A C 1
ATOM 652 O O . SER A 1 92 ? 7.416 -1.900 15.045 1.00 89.06 92 SER A O 1
ATOM 654 N N . LEU A 1 93 ? 6.191 -3.210 13.676 1.00 92.69 93 LEU A N 1
ATOM 655 C CA . LEU A 1 93 ? 4.983 -3.236 14.503 1.00 92.69 93 LEU A CA 1
ATOM 656 C C . LEU A 1 93 ? 4.955 -4.512 15.339 1.00 92.69 93 LEU A C 1
ATOM 658 O O . LEU A 1 93 ? 4.753 -5.619 14.836 1.00 92.69 93 LEU A O 1
ATOM 662 N N . SER A 1 94 ? 5.178 -4.370 16.642 1.00 94.12 94 SER A N 1
ATOM 663 C CA . SER A 1 94 ? 5.397 -5.516 17.534 1.00 94.12 94 SER A CA 1
ATOM 664 C C . SER A 1 94 ? 4.155 -6.398 17.728 1.00 94.12 94 SER A C 1
ATOM 666 O O . SER A 1 94 ? 4.279 -7.607 17.928 1.00 94.12 94 SER A O 1
ATOM 668 N N . ASN A 1 95 ? 2.955 -5.826 17.617 1.00 95.50 95 ASN A N 1
ATOM 669 C CA . ASN A 1 95 ? 1.687 -6.517 17.848 1.00 95.50 95 ASN A CA 1
ATOM 670 C C . ASN A 1 95 ? 1.028 -7.068 16.560 1.00 95.50 95 ASN A C 1
ATOM 672 O O . ASN A 1 95 ? -0.048 -7.672 16.640 1.00 95.50 95 ASN A O 1
ATOM 676 N N . HIS A 1 96 ? 1.668 -6.918 15.389 1.00 95.06 96 HIS A N 1
ATOM 677 C CA . HIS A 1 96 ? 1.069 -7.209 14.077 1.00 95.06 96 HIS A CA 1
ATOM 678 C C . HIS A 1 96 ? 0.518 -8.638 13.952 1.00 95.06 96 HIS A C 1
ATOM 680 O O . HIS A 1 96 ? -0.491 -8.855 13.285 1.00 95.06 96 HIS A O 1
ATOM 686 N N . PHE A 1 97 ? 1.143 -9.632 14.595 1.00 95.19 97 PHE A N 1
ATOM 687 C CA . PHE A 1 97 ? 0.663 -11.013 14.542 1.00 95.19 97 PHE A CA 1
ATOM 688 C C . PHE A 1 97 ? -0.726 -11.155 15.172 1.00 95.19 97 PHE A C 1
ATOM 690 O O . PHE A 1 97 ? -1.600 -11.798 14.591 1.00 95.19 97 PHE A O 1
ATOM 697 N N . ARG A 1 98 ? -0.940 -10.540 16.342 1.00 96.62 98 ARG A N 1
ATOM 698 C CA . ARG A 1 98 ? -2.234 -10.551 17.031 1.00 96.62 98 ARG A CA 1
ATOM 699 C C . ARG A 1 98 ? -3.271 -9.802 16.201 1.00 96.62 98 ARG A C 1
ATOM 701 O O . ARG A 1 98 ? -4.324 -10.365 15.904 1.00 96.62 98 ARG A O 1
ATOM 708 N N . LEU A 1 99 ? -2.936 -8.585 15.778 1.00 96.88 99 LEU A N 1
ATOM 709 C CA . LEU A 1 99 ? -3.848 -7.734 15.024 1.00 96.88 99 LEU A CA 1
ATOM 710 C C . LEU A 1 99 ? -4.252 -8.365 13.685 1.00 96.88 99 LEU A C 1
ATOM 712 O O . LEU A 1 99 ? -5.415 -8.324 13.301 1.00 96.88 99 LEU A O 1
ATOM 716 N N . ARG A 1 100 ? -3.332 -9.063 13.010 1.00 96.88 100 ARG A N 1
ATOM 717 C CA . ARG A 1 100 ? -3.636 -9.849 11.807 1.00 96.88 100 ARG A CA 1
ATOM 718 C C . ARG A 1 100 ? -4.746 -10.870 12.049 1.00 96.88 100 ARG A C 1
ATOM 720 O O . ARG A 1 100 ? -5.600 -11.046 11.186 1.00 96.88 100 ARG A O 1
ATOM 727 N N . GLN A 1 101 ? -4.724 -11.579 13.178 1.00 97.31 101 GLN A N 1
ATOM 728 C CA . GLN A 1 101 ? -5.759 -12.574 13.484 1.00 97.31 101 GLN A CA 1
ATOM 729 C C . GLN A 1 101 ? -7.105 -11.918 13.792 1.00 97.31 101 GLN A C 1
ATOM 731 O O . GLN A 1 101 ? -8.138 -12.466 13.417 1.00 97.31 101 GLN A O 1
ATOM 736 N N . GLU A 1 102 ? -7.095 -10.764 14.458 1.00 97.19 102 GLU A N 1
ATOM 737 C CA . GLU A 1 102 ? -8.299 -9.974 14.729 1.00 97.19 102 GLU A CA 1
ATOM 738 C C . GLU A 1 102 ? -8.907 -9.467 13.411 1.00 97.19 102 GLU A C 1
ATOM 740 O O . GLU A 1 102 ? -10.041 -9.810 13.092 1.00 97.19 102 GLU A O 1
ATOM 745 N N . LEU A 1 103 ? -8.119 -8.807 12.561 1.00 96.56 103 LEU A N 1
ATOM 746 C CA . LEU A 1 103 ? -8.573 -8.272 11.272 1.00 96.56 103 LEU A CA 1
ATOM 747 C C . LEU A 1 103 ? -9.042 -9.353 10.287 1.00 96.56 103 LEU A C 1
ATOM 749 O O . LEU A 1 103 ? -9.984 -9.129 9.531 1.00 96.56 103 LEU A O 1
ATOM 753 N N . LYS A 1 104 ? -8.447 -10.554 10.312 1.00 96.31 104 LYS A N 1
ATOM 754 C CA . LYS A 1 104 ? -8.945 -11.692 9.518 1.00 96.31 104 LYS A CA 1
ATOM 755 C C . LYS A 1 104 ? -10.372 -12.090 9.895 1.00 96.31 104 LYS A C 1
ATOM 757 O O . LYS A 1 104 ? -11.122 -12.523 9.024 1.00 96.31 104 LYS A O 1
ATOM 762 N N . ARG A 1 105 ? -10.756 -11.962 11.171 1.00 96.88 105 ARG A N 1
ATOM 763 C CA . ARG A 1 105 ? -12.131 -12.237 11.630 1.00 96.88 105 ARG A CA 1
ATOM 764 C C . ARG A 1 105 ? -13.105 -11.159 11.166 1.00 96.88 105 ARG A C 1
ATOM 766 O O . ARG A 1 105 ? -14.251 -11.482 10.883 1.00 96.88 105 ARG A O 1
ATOM 773 N N . GLU A 1 106 ? -12.612 -9.937 11.006 1.00 96.00 106 GLU A N 1
ATOM 774 C CA . GLU A 1 106 ? -13.344 -8.800 10.435 1.00 96.00 106 GLU A CA 1
ATOM 775 C C . GLU A 1 106 ? -13.400 -8.824 8.893 1.00 96.00 106 GLU A C 1
ATOM 777 O O . GLU A 1 106 ? -13.933 -7.910 8.273 1.00 96.00 106 GLU A O 1
ATOM 782 N N . GLY A 1 107 ? -12.864 -9.869 8.250 1.00 93.06 107 GLY A N 1
ATOM 783 C CA . GLY A 1 107 ? -12.933 -10.055 6.798 1.00 93.06 107 GLY A CA 1
ATOM 784 C C . GLY A 1 107 ? -11.770 -9.457 6.002 1.00 93.06 107 GLY A C 1
ATOM 785 O O . GLY A 1 107 ? -11.804 -9.492 4.773 1.00 93.06 107 GLY A O 1
ATOM 786 N N . ILE A 1 108 ? -10.720 -8.955 6.660 1.00 92.50 108 ILE A N 1
ATOM 787 C CA . ILE A 1 108 ? -9.520 -8.459 5.974 1.00 92.50 108 ILE A CA 1
ATOM 788 C C . ILE A 1 108 ? -8.615 -9.626 5.560 1.00 92.50 108 ILE A C 1
ATOM 790 O O . ILE A 1 108 ? -8.180 -10.439 6.381 1.00 92.50 108 ILE A O 1
ATOM 794 N N . SER A 1 109 ? -8.288 -9.692 4.270 1.00 89.75 109 SER A N 1
ATOM 795 C CA . SER A 1 109 ? -7.333 -10.649 3.709 1.00 89.75 109 SER A CA 1
ATOM 796 C C . SER A 1 109 ? -5.914 -10.083 3.667 1.00 89.75 109 SER A C 1
ATOM 798 O O . SER A 1 109 ? -5.726 -8.890 3.451 1.00 89.75 109 SER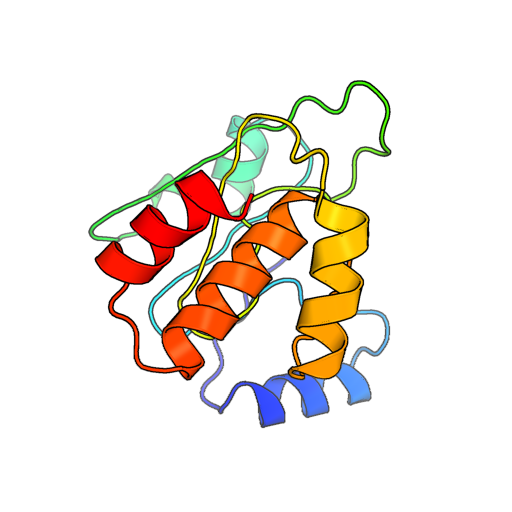 A O 1
ATOM 800 N N . PHE A 1 110 ? -4.919 -10.961 3.796 1.00 89.31 110 PHE A N 1
ATOM 801 C CA . PHE A 1 110 ? -3.502 -10.612 3.698 1.00 89.31 110 PHE A CA 1
ATOM 802 C C . PHE A 1 110 ? -2.774 -11.597 2.784 1.00 89.31 110 PHE A C 1
ATOM 804 O O . PHE A 1 110 ? -3.022 -12.803 2.867 1.00 89.31 110 PHE A O 1
ATOM 811 N N . GLU A 1 111 ? -1.862 -11.092 1.961 1.00 86.38 111 GLU A N 1
ATOM 812 C CA . GLU A 1 111 ? -1.062 -11.860 1.005 1.00 86.38 111 GLU A CA 1
ATOM 813 C C . GLU A 1 111 ? 0.358 -12.154 1.505 1.00 86.38 111 GLU A C 1
ATOM 815 O O . GLU A 1 111 ? 1.021 -13.058 0.989 1.00 86.38 111 GLU A O 1
ATOM 820 N N . THR A 1 112 ? 0.839 -11.410 2.503 1.00 87.25 112 THR A N 1
ATOM 821 C CA . THR A 1 112 ? 2.198 -11.515 3.040 1.00 87.25 112 THR A CA 1
ATOM 822 C C . THR A 1 112 ? 2.205 -11.590 4.564 1.00 87.25 112 THR A C 1
ATOM 824 O O . THR A 1 112 ? 1.233 -11.253 5.241 1.00 87.25 112 THR A O 1
ATOM 82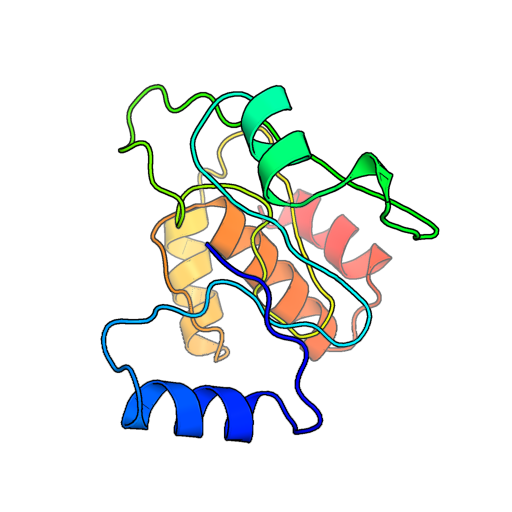7 N N . ASP A 1 113 ? 3.348 -11.976 5.127 1.00 87.94 113 ASP A N 1
ATOM 828 C CA . ASP A 1 113 ? 3.580 -11.930 6.572 1.00 87.94 113 ASP A CA 1
ATOM 829 C C . ASP A 1 113 ? 4.126 -10.572 7.047 1.00 87.94 113 ASP A C 1
ATOM 831 O O . ASP A 1 113 ? 4.416 -10.405 8.229 1.00 87.94 113 ASP A O 1
ATOM 835 N N . ASN A 1 114 ? 4.230 -9.574 6.160 1.00 89.62 114 ASN A N 1
ATOM 836 C CA . ASN A 1 114 ? 4.770 -8.265 6.508 1.00 89.62 114 ASN A CA 1
ATOM 837 C C . ASN A 1 114 ? 3.851 -7.524 7.490 1.00 89.62 114 ASN A C 1
ATOM 839 O O . ASN A 1 114 ? 2.634 -7.466 7.316 1.00 89.62 114 ASN A O 1
ATOM 843 N N . ASP A 1 115 ? 4.447 -6.935 8.516 1.00 92.25 115 ASP A N 1
ATOM 844 C CA . ASP A 1 115 ? 3.770 -6.154 9.546 1.00 92.25 115 ASP A CA 1
ATOM 845 C C . ASP A 1 115 ? 3.099 -4.893 8.982 1.00 92.25 115 ASP A C 1
ATOM 847 O O . ASP A 1 115 ? 1.990 -4.543 9.378 1.00 92.25 115 ASP A O 1
ATOM 851 N N . THR A 1 116 ? 3.707 -4.259 7.979 1.00 92.56 116 THR A N 1
ATOM 852 C CA . THR A 1 116 ? 3.129 -3.084 7.318 1.00 92.56 116 THR A CA 1
ATOM 853 C C . THR A 1 116 ? 1.850 -3.422 6.560 1.00 92.56 116 THR A C 1
ATOM 855 O O . THR A 1 116 ? 0.948 -2.591 6.475 1.00 92.56 116 THR A O 1
ATOM 858 N N . GLU A 1 117 ? 1.734 -4.636 6.021 1.00 92.50 117 GLU A N 1
ATOM 859 C CA . GLU A 1 117 ? 0.480 -5.072 5.408 1.00 92.50 117 GLU A CA 1
ATOM 860 C C . GLU A 1 117 ? -0.643 -5.136 6.449 1.00 92.50 117 GLU A C 1
ATOM 862 O O . GLU A 1 117 ? -1.774 -4.760 6.153 1.00 92.50 117 GLU A O 1
ATOM 867 N N . VAL A 1 118 ? -0.325 -5.530 7.689 1.00 94.75 118 VAL A N 1
ATOM 868 C CA . VAL A 1 118 ? -1.283 -5.527 8.804 1.00 94.75 118 VAL A CA 1
ATOM 869 C C . VAL A 1 118 ? -1.739 -4.109 9.126 1.00 94.75 118 VAL A C 1
ATOM 871 O O . VAL A 1 118 ? -2.940 -3.884 9.238 1.00 94.75 118 VAL A O 1
ATOM 874 N N . ALA A 1 119 ? -0.822 -3.141 9.188 1.00 95.25 119 ALA A N 1
ATOM 875 C CA . ALA A 1 119 ? -1.181 -1.734 9.374 1.00 95.25 119 ALA A CA 1
ATOM 876 C C . ALA A 1 119 ? -2.044 -1.185 8.234 1.00 95.25 119 ALA A C 1
ATOM 878 O O . ALA A 1 119 ? -3.039 -0.506 8.477 1.00 95.25 119 ALA A O 1
ATOM 879 N N . ALA A 1 120 ? -1.715 -1.517 6.983 1.00 93.81 120 ALA A N 1
ATOM 880 C CA . ALA A 1 120 ? -2.557 -1.148 5.852 1.00 93.81 120 ALA A CA 1
ATOM 881 C C . ALA A 1 120 ? -3.957 -1.771 5.997 1.00 93.81 120 ALA A C 1
ATOM 883 O O . ALA A 1 120 ? -4.965 -1.109 5.764 1.00 93.81 120 ALA A O 1
ATOM 884 N N . GLY A 1 121 ? -4.042 -3.044 6.396 1.00 94.56 121 GLY A N 1
ATOM 885 C CA . GLY A 1 121 ? -5.305 -3.736 6.660 1.00 94.56 121 GLY A CA 1
ATOM 886 C C . GLY A 1 121 ? -6.117 -3.096 7.786 1.00 94.56 121 GLY A C 1
ATOM 887 O O . GLY A 1 121 ? -7.330 -2.968 7.646 1.00 94.56 121 GLY A O 1
ATOM 888 N N . TYR A 1 122 ? -5.458 -2.631 8.850 1.00 95.94 122 TYR A N 1
ATOM 889 C CA . TYR A 1 122 ? -6.091 -1.877 9.933 1.00 95.94 122 TYR A CA 1
ATOM 890 C C . TYR A 1 122 ? -6.731 -0.589 9.409 1.00 95.94 122 TYR A C 1
ATOM 892 O O . TYR A 1 122 ?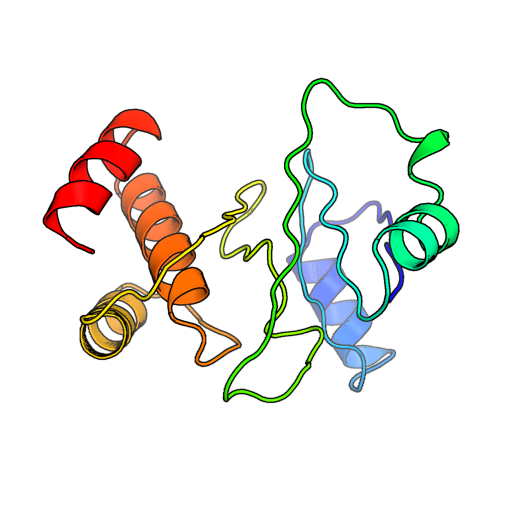 -7.910 -0.352 9.656 1.00 95.94 122 TYR A O 1
ATOM 900 N N . LEU A 1 123 ? -5.993 0.206 8.623 1.00 95.69 123 LEU A N 1
ATOM 901 C CA . LEU A 1 123 ? -6.529 1.438 8.035 1.00 95.69 123 LEU A CA 1
ATOM 902 C C . LEU A 1 123 ? -7.734 1.144 7.134 1.00 95.69 123 LEU A C 1
ATOM 904 O O . LEU A 1 123 ? -8.761 1.807 7.255 1.00 95.69 123 LEU A O 1
ATOM 908 N N . THR A 1 124 ? -7.649 0.114 6.287 1.00 94.06 124 THR A N 1
ATOM 909 C CA . THR A 1 124 ? -8.784 -0.334 5.463 1.00 94.06 124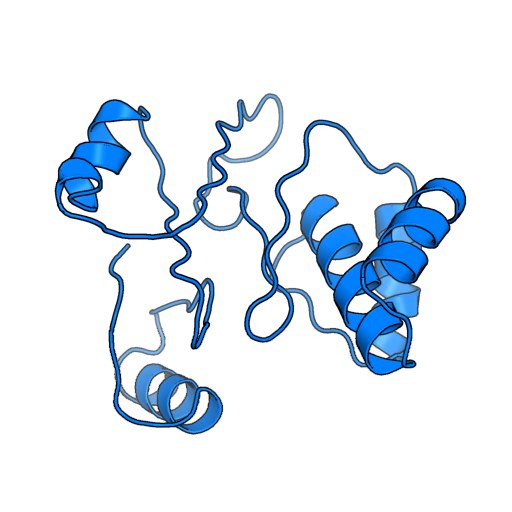 THR A CA 1
ATOM 910 C C . THR A 1 124 ? -9.993 -0.697 6.321 1.00 94.06 124 THR A C 1
ATOM 912 O O . THR A 1 124 ? -11.101 -0.249 6.033 1.00 94.06 124 THR A O 1
ATOM 915 N N . TRP A 1 125 ? -9.793 -1.470 7.389 1.00 95.38 125 TRP A N 1
ATOM 916 C CA . TRP A 1 125 ? -10.869 -1.863 8.296 1.00 95.38 125 TRP A CA 1
ATOM 917 C C . TRP A 1 125 ? -11.521 -0.653 8.975 1.00 95.38 125 TRP A C 1
ATOM 919 O O . TRP A 1 125 ? -12.742 -0.530 8.924 1.00 95.38 125 TRP A O 1
ATOM 929 N N . ARG A 1 126 ? -10.743 0.288 9.530 1.00 96.00 126 ARG A N 1
ATOM 930 C CA . ARG A 1 126 ? -11.281 1.514 10.155 1.00 96.00 126 ARG A CA 1
ATOM 931 C C . ARG A 1 126 ? -12.109 2.342 9.171 1.00 96.00 126 ARG A C 1
ATOM 933 O O . ARG A 1 126 ? -13.217 2.757 9.500 1.00 96.00 126 ARG A O 1
ATOM 940 N N . LEU A 1 127 ? -11.620 2.513 7.940 1.00 93.94 127 LEU A N 1
ATOM 941 C CA . LEU A 1 127 ? -12.361 3.211 6.884 1.00 93.94 127 LEU A CA 1
ATOM 942 C C . LEU A 1 127 ? -13.680 2.495 6.537 1.00 93.94 127 LEU A C 1
ATOM 944 O O . LEU A 1 127 ? -14.697 3.153 6.329 1.00 93.94 127 LEU A O 1
ATOM 948 N N . GLN A 1 128 ? -13.701 1.157 6.525 1.00 93.38 128 GLN A N 1
ATOM 949 C CA . GLN A 1 128 ? -14.934 0.376 6.337 1.00 93.38 128 GLN A CA 1
ATOM 950 C C . GLN A 1 128 ? -15.924 0.529 7.502 1.00 93.38 128 GLN A C 1
ATOM 952 O O . GLN A 1 128 ? -17.130 0.439 7.279 1.00 93.38 128 GLN A O 1
ATOM 957 N N . GLN A 1 129 ? -15.439 0.800 8.719 1.00 95.06 129 GLN A N 1
ATOM 958 C CA . GLN A 1 129 ? -16.284 1.118 9.878 1.00 95.06 129 GLN A CA 1
ATOM 959 C C . GLN A 1 129 ? -16.842 2.554 9.851 1.00 95.06 129 GLN A C 1
ATOM 961 O O . GLN A 1 129 ? -17.648 2.914 10.708 1.00 95.06 129 GLN A O 1
ATOM 966 N N . GLY A 1 130 ? -16.467 3.364 8.857 1.00 95.75 130 GLY A N 1
ATOM 967 C CA . GLY A 1 130 ? -16.966 4.728 8.677 1.00 95.75 130 GLY A CA 1
ATOM 968 C C . GLY A 1 130 ? -16.073 5.817 9.266 1.00 95.75 130 GLY A C 1
ATOM 969 O O . GLY A 1 130 ? -16.477 6.982 9.275 1.00 95.75 130 GLY A O 1
ATOM 970 N N . ASP A 1 131 ? -14.867 5.475 9.721 1.00 96.81 131 ASP A N 1
ATOM 971 C CA . ASP A 1 131 ? -13.894 6.482 10.129 1.00 96.81 131 ASP A CA 1
ATOM 972 C C . ASP A 1 131 ? -13.406 7.300 8.932 1.00 96.81 131 ASP A C 1
ATOM 974 O O . ASP A 1 131 ? -13.244 6.809 7.813 1.00 96.81 131 ASP A O 1
ATOM 978 N N . SER A 1 132 ? -13.098 8.569 9.185 1.00 95.94 132 SER A N 1
ATOM 979 C CA . SER A 1 132 ? -12.262 9.354 8.281 1.00 95.94 132 SER A CA 1
ATOM 980 C C . SER A 1 132 ? -10.814 8.854 8.300 1.00 95.94 132 SER A C 1
ATOM 982 O O . SER A 1 132 ? -10.358 8.245 9.268 1.00 95.94 132 SER A O 1
ATOM 984 N N . LEU A 1 133 ? -10.041 9.189 7.261 1.00 92.44 133 LEU A N 1
ATOM 985 C CA . LEU A 1 133 ? -8.611 8.865 7.220 1.00 92.44 133 LEU A CA 1
ATOM 986 C C . LEU A 1 133 ? -7.851 9.425 8.433 1.00 92.44 133 LEU A C 1
ATOM 988 O O . LEU A 1 133 ? -6.978 8.747 8.959 1.00 92.44 133 LEU A O 1
ATOM 992 N N . ALA A 1 134 ? -8.195 10.632 8.893 1.00 95.88 134 ALA A N 1
ATOM 993 C CA . ALA A 1 134 ? -7.574 11.226 10.075 1.00 95.88 134 ALA A CA 1
ATOM 994 C C . ALA A 1 134 ? -7.851 10.392 11.335 1.00 95.88 134 ALA A C 1
ATOM 996 O O . ALA A 1 134 ? -6.918 10.028 12.036 1.00 95.88 134 ALA A O 1
ATOM 997 N N . GLN A 1 135 ? -9.109 9.999 11.561 1.00 97.62 135 GLN A N 1
ATOM 998 C CA . GLN A 1 135 ? -9.482 9.148 12.698 1.00 97.62 135 GLN A CA 1
ATOM 999 C C . GLN A 1 135 ? -8.813 7.771 12.638 1.00 97.62 135 GLN A C 1
ATOM 1001 O O . GLN A 1 135 ? -8.356 7.269 13.662 1.00 97.62 135 GLN A O 1
ATOM 1006 N N . ALA A 1 136 ? -8.723 7.175 11.446 1.00 96.19 136 ALA A N 1
ATOM 1007 C CA . ALA A 1 136 ? -8.036 5.903 11.254 1.00 96.19 136 ALA A CA 1
ATOM 1008 C C . ALA A 1 136 ? -6.533 6.014 11.564 1.00 96.19 136 ALA A C 1
ATOM 1010 O O . ALA A 1 136 ? -5.968 5.110 12.173 1.00 96.19 136 ALA A O 1
ATOM 1011 N N . LEU A 1 137 ? -5.888 7.118 11.170 1.00 94.50 137 LEU A N 1
ATOM 1012 C CA . LEU A 1 137 ? -4.480 7.380 11.476 1.00 94.50 137 LEU A CA 1
ATOM 1013 C C . LEU A 1 137 ? -4.251 7.665 12.964 1.00 94.50 137 LEU A C 1
ATOM 1015 O O . LEU A 1 137 ? -3.283 7.160 13.519 1.00 94.50 137 LEU A O 1
ATOM 1019 N N . ASP A 1 138 ? -5.135 8.426 13.610 1.00 96.50 138 ASP A N 1
ATOM 1020 C CA . ASP A 1 138 ? -5.038 8.707 15.044 1.00 96.50 138 ASP A CA 1
ATOM 1021 C C . ASP A 1 138 ? -5.214 7.422 15.867 1.00 96.50 138 ASP A C 1
ATOM 1023 O O . ASP A 1 138 ? -4.401 7.138 16.742 1.00 96.50 138 ASP A O 1
ATOM 1027 N N . GLY A 1 139 ? -6.212 6.593 15.538 1.00 96.06 139 GLY A N 1
ATOM 1028 C CA . GLY A 1 139 ? -6.411 5.291 16.187 1.00 96.06 139 GLY A CA 1
ATOM 1029 C C . GLY A 1 139 ? -5.232 4.337 15.978 1.00 96.06 139 GLY A C 1
ATOM 1030 O O . GLY A 1 139 ? -4.846 3.614 16.894 1.00 96.06 139 GLY A O 1
ATOM 1031 N N . ALA A 1 140 ? -4.590 4.395 14.807 1.00 94.62 140 ALA A N 1
ATOM 1032 C CA . ALA A 1 140 ? -3.402 3.601 14.518 1.00 94.62 140 ALA A CA 1
ATOM 1033 C C . ALA A 1 140 ? -2.219 3.916 15.451 1.00 94.62 140 ALA A C 1
ATOM 1035 O O . ALA A 1 140 ? -1.370 3.054 15.631 1.00 94.62 140 ALA A O 1
ATOM 1036 N N . LEU A 1 141 ? -2.145 5.110 16.054 1.00 92.94 141 LEU A N 1
ATOM 1037 C CA . LEU A 1 141 ? -1.083 5.452 17.012 1.00 92.94 141 LEU A CA 1
ATOM 1038 C C . LEU A 1 141 ? -1.234 4.738 18.361 1.00 92.94 141 LEU A C 1
ATOM 1040 O O . LEU A 1 141 ? -0.252 4.600 19.088 1.00 92.94 141 LEU A O 1
ATOM 1044 N N . GLU A 1 142 ? -2.454 4.339 18.713 1.00 92.44 142 GLU A N 1
ATOM 1045 C CA . GLU A 1 142 ? -2.748 3.616 19.954 1.00 92.44 142 GLU A CA 1
ATOM 1046 C C . GLU A 1 142 ? -2.805 2.101 19.721 1.00 92.44 142 GLU A C 1
ATOM 1048 O O . GLU A 1 142 ? -2.367 1.322 20.571 1.00 92.44 142 GLU A O 1
ATOM 1053 N N . ASP A 1 143 ? -3.329 1.690 18.564 1.00 94.00 143 ASP A N 1
ATOM 1054 C CA . ASP A 1 143 ? -3.632 0.293 18.257 1.00 94.00 143 ASP A CA 1
ATOM 1055 C C . ASP A 1 143 ? -2.465 -0.480 17.599 1.00 94.00 143 ASP A C 1
ATOM 1057 O O . ASP A 1 143 ? -2.506 -1.716 17.587 1.00 94.00 143 ASP A O 1
ATOM 1061 N N . LEU A 1 144 ? -1.437 0.192 17.051 1.00 89.88 144 LEU A N 1
ATOM 1062 C CA . LEU A 1 144 ? -0.265 -0.414 16.375 1.00 89.88 144 LEU A CA 1
ATOM 1063 C C . LEU A 1 144 ? 1.039 -0.229 17.166 1.00 89.88 144 LEU A C 1
ATOM 1065 O O . LEU A 1 144 ? 1.808 -1.219 17.255 1.00 89.88 144 LEU A O 1
#

Mean predicted aligned error: 4.78 Å

Foldseek 3Di:
DDDDDDPDDPVVVVVVCCVPPVVDDDQDDEDQDDDFFDDDDPVVSCVVHVVVPDDDPDDDDDDDDDPDDDPDRNLDDFHAQDYPDTDDDDDADPCQVVLVVVLVVVVGDDDDPGSNNSLNSQLVSCVVVVDDSVRSVVVSVVVD

Radius of gyration: 15.79 Å; Cα contacts (8 Å, |Δi|>4): 142; chains: 1; bounding box: 35×34×39 Å

Nearest PDB structures (foldseek):
  3ooj-assembly1_C  TM=9.106E-01  e=2.075E-04  Escherichia coli
  3ooj-assembly1_E  TM=8.682E-01  e=3.690E-04  Escherichia coli
  6r4f-assembly1_A  TM=8.948E-01  e=6.994E-04  Homo sapiens
  3ooj-assembly1_B  TM=9.059E-01  e=1.413E-03  Escherichia coli
  6r4j-assembly1_A  TM=8.866E-01  e=1.094E-03  Homo sapiens

InterPro domains:
  IPR017932 Glutamine amidotransferase type 2 domain [PS51278] (1-144)
  IPR029055 Nucleophile aminohydrolases, N-terminal [G3DSA:3.60.20.10] (15-144)
  IPR029055 Nucleophile aminohydrolases, N-terminal [SSF56235] (27-141)

Sequence (144 aa):
AAVLKVHTDEAAARAALAALAPEVRIMSAGQSIEILKGMGLPAEISSRFGLAGMKGSHIIGHTRMATESAVTMEGSHPFSTGADLCLVHNGSLSNHFRLRQELKREGISFETDNDTEVAAGYLTWRLQQGDSLAQALDGALEDL

Secondary structure (DSSP, 8-state):
------SS-HHHHHHHHHHH-TT-------SS------SS-HHHHHHHHTGGG---S---------SSS---STTSSPEEEETTEEE---S--TTHHHHHHHHHHTT---SS--HHHHHHHHHHHHHHTT--HHHHHHHHHHH-

Organism: NCBI:txid2499852

pLDDT: mean 89.17, std 7.65, range [50.47, 97.62]